Protein AF-A0A0K1EIU9-F1 (afdb_monomer)

Radius of gyration: 13.94 Å; Cα contacts (8 Å, |Δi|>4): 105; chains: 1; bounding box: 29×34×44 Å

pLDDT: mean 74.21, std 15.65, range [32.47, 93.88]

Organism: Chondromyces crocatus (NCBI:txid52)

Foldseek 3Di:
DDDDPPFLVPDDPVVVLVLLLVLLVVCCVVPVDPLDPDSVRSSVLLVVQLVVLVVLVLGDSVLSSLQSSLCSQQVHHLVLVPDVLVVLSVPPPDDSNSSSVVSNVVSVVCGPPDRD

Solvent-accessible surface area (backbone atoms only — not comparable to full-atom values): 6600 Å² total; per-residue (Å²): 136,83,80,74,86,62,51,54,88,72,50,51,72,65,60,50,50,54,48,38,54,52,51,36,52,52,44,50,71,78,53,78,60,90,79,50,96,43,69,71,54,42,36,50,53,42,46,55,39,48,54,48,33,44,75,73,63,28,41,45,67,73,23,36,53,31,38,39,50,15,16,59,44,46,71,43,59,59,75,75,64,39,70,70,48,43,58,59,65,62,56,86,83,63,54,59,52,56,37,14,50,52,45,29,51,53,19,66,78,46,55,72,56,78,89,128

Structure (mmCIF, N/CA/C/O backbone):
data_AF-A0A0K1EIU9-F1
#
_entry.id   AF-A0A0K1EIU9-F1
#
loop_
_atom_site.group_PDB
_atom_site.id
_atom_site.type_symbol
_atom_site.label_atom_id
_atom_site.label_alt_id
_atom_site.label_comp_id
_atom_site.label_asym_id
_atom_site.label_entity_id
_atom_site.label_seq_id
_atom_site.pdbx_PDB_ins_code
_atom_site.Cartn_x
_atom_site.Cartn_y
_atom_site.Cartn_z
_atom_site.occupancy
_atom_site.B_iso_or_equiv
_atom_site.auth_seq_id
_atom_site.auth_comp_id
_atom_site.auth_asym_id
_atom_site.auth_atom_id
_atom_site.pdbx_PDB_model_num
ATOM 1 N N . MET A 1 1 ? -1.502 -0.694 29.092 1.00 32.47 1 MET A N 1
ATOM 2 C CA . MET A 1 1 ? -0.927 0.567 28.582 1.00 32.47 1 MET A CA 1
ATOM 3 C C . MET A 1 1 ? -1.328 0.671 27.116 1.00 32.47 1 MET A C 1
ATOM 5 O O . MET A 1 1 ? -0.728 0.016 26.277 1.00 32.47 1 MET A O 1
ATOM 9 N N . LEU A 1 2 ? -2.4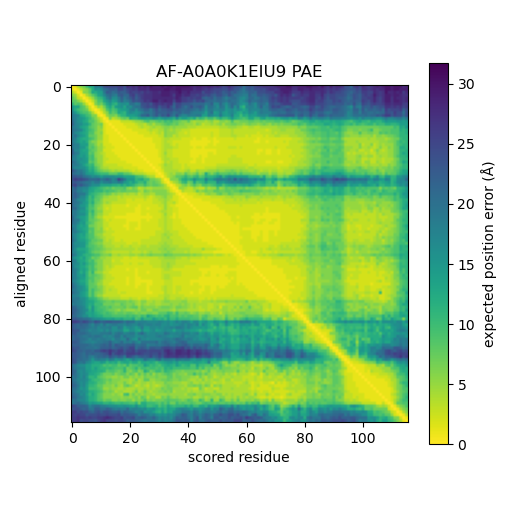59 1.330 26.847 1.00 35.16 2 LEU A N 1
ATOM 10 C CA . LEU A 1 2 ? -3.070 1.446 25.519 1.00 35.16 2 LEU A CA 1
ATOM 11 C C . LEU A 1 2 ? -2.337 2.549 24.758 1.00 35.16 2 LEU A C 1
ATOM 13 O O . LEU A 1 2 ? -2.582 3.728 24.997 1.00 35.16 2 LEU A O 1
ATOM 17 N N . ILE A 1 3 ? -1.395 2.165 23.899 1.00 38.78 3 ILE A N 1
ATOM 18 C CA . ILE A 1 3 ? -0.799 3.106 22.954 1.00 38.78 3 ILE A CA 1
ATOM 19 C C . ILE A 1 3 ? -1.920 3.522 22.001 1.00 38.78 3 ILE A C 1
ATOM 21 O O . ILE A 1 3 ? -2.562 2.699 21.351 1.00 38.78 3 ILE A O 1
ATOM 25 N N . THR A 1 4 ? -2.197 4.815 22.042 1.00 44.56 4 THR A N 1
ATOM 26 C CA . THR A 1 4 ? -3.211 5.571 21.320 1.00 44.56 4 THR A CA 1
ATOM 27 C C . THR A 1 4 ? -3.377 5.118 19.867 1.00 44.56 4 THR A C 1
ATOM 29 O O . THR A 1 4 ? -2.445 5.185 19.065 1.00 44.56 4 THR A O 1
ATOM 32 N N . GLN A 1 5 ? -4.604 4.709 19.514 1.00 44.41 5 GLN A N 1
ATOM 33 C CA . GLN A 1 5 ? -5.083 4.649 18.131 1.00 44.41 5 GLN A CA 1
ATOM 34 C C . GLN A 1 5 ? -4.967 6.049 17.527 1.00 44.41 5 GLN A C 1
ATOM 36 O O . GLN A 1 5 ? -5.875 6.870 17.635 1.00 44.41 5 GLN A O 1
ATOM 41 N N . THR A 1 6 ? -3.827 6.340 16.913 1.00 51.03 6 THR A N 1
ATOM 42 C CA . THR A 1 6 ? -3.669 7.559 16.128 1.00 51.03 6 THR A CA 1
ATOM 43 C C . THR A 1 6 ? -4.260 7.230 14.771 1.00 51.03 6 THR A C 1
ATOM 45 O O . THR A 1 6 ? -3.686 6.477 13.985 1.00 51.03 6 THR A O 1
ATOM 48 N N . GLN A 1 7 ? -5.493 7.681 14.579 1.00 52.31 7 GLN A N 1
ATOM 49 C CA . GLN A 1 7 ? -6.240 7.517 13.348 1.00 52.31 7 GLN A CA 1
ATOM 50 C C . GLN A 1 7 ? -5.514 8.301 12.252 1.00 52.31 7 GLN A C 1
ATOM 52 O O . GLN A 1 7 ? -5.450 9.526 12.331 1.00 52.31 7 GLN A O 1
ATOM 57 N N . LEU A 1 8 ? -5.025 7.638 11.197 1.00 49.03 8 LEU A N 1
ATOM 58 C CA . LEU A 1 8 ? -4.644 8.363 9.976 1.00 49.03 8 LEU A CA 1
ATOM 59 C C . LEU A 1 8 ? -5.817 9.155 9.385 1.00 49.03 8 LEU A C 1
ATOM 61 O O . LEU A 1 8 ? -5.594 10.131 8.684 1.00 49.03 8 LEU A O 1
ATOM 65 N N . ALA A 1 9 ? -7.056 8.788 9.727 1.00 48.16 9 ALA A N 1
ATOM 66 C CA . ALA A 1 9 ? -8.251 9.555 9.386 1.00 48.16 9 ALA A CA 1
ATOM 67 C C . ALA A 1 9 ? -8.306 10.954 10.042 1.00 48.16 9 ALA A C 1
ATOM 69 O O . ALA A 1 9 ? -9.151 11.756 9.663 1.00 48.16 9 ALA A O 1
ATOM 70 N N . ALA A 1 10 ? -7.427 11.247 11.011 1.00 50.59 10 ALA A N 1
ATOM 71 C CA . ALA A 1 10 ? -7.294 12.552 11.660 1.00 50.59 10 ALA A CA 1
ATOM 72 C C . ALA A 1 10 ? -6.016 13.314 11.251 1.00 50.59 10 ALA A C 1
ATOM 74 O O . ALA A 1 10 ? -5.750 14.386 11.796 1.00 50.59 10 ALA A O 1
ATOM 75 N N . LEU A 1 11 ? -5.206 12.784 10.324 1.00 55.88 11 LEU A N 1
ATOM 76 C CA . LEU A 1 11 ? -4.081 13.536 9.772 1.00 55.88 11 LEU A CA 1
ATOM 77 C C . LEU A 1 11 ? -4.613 14.611 8.823 1.00 55.88 11 LEU A C 1
ATOM 79 O O . LEU A 1 11 ? -5.473 14.346 7.986 1.00 55.88 11 LEU A O 1
ATOM 83 N N . SER A 1 12 ? -4.090 15.828 8.945 1.00 68.06 12 SER A N 1
ATOM 84 C CA . SER A 1 12 ? -4.293 16.851 7.923 1.00 68.06 12 SER A CA 1
ATOM 85 C C . SER A 1 12 ? -3.775 16.342 6.573 1.00 68.06 12 SER A C 1
ATOM 87 O O . SER A 1 12 ? -2.826 15.557 6.528 1.00 68.06 12 SER A O 1
ATOM 89 N N . GLU A 1 13 ? -4.350 16.824 5.467 1.00 76.94 13 GLU A N 1
ATOM 90 C CA . GLU A 1 13 ? -3.871 16.515 4.105 1.00 76.94 13 GLU A CA 1
ATOM 91 C C . GLU A 1 13 ? -2.351 16.713 3.968 1.00 76.94 13 GLU A C 1
ATOM 93 O O . GLU A 1 13 ? -1.668 15.939 3.304 1.00 76.94 13 GLU A O 1
ATOM 98 N N . HIS A 1 14 ? -1.799 17.693 4.689 1.00 78.31 14 HIS A N 1
ATOM 99 C CA . HIS A 1 14 ? -0.363 17.935 4.761 1.00 78.31 14 HIS A CA 1
ATOM 100 C C . HIS A 1 14 ? 0.426 16.762 5.369 1.00 78.31 14 HIS A C 1
ATOM 102 O O . HIS A 1 14 ? 1.375 16.288 4.755 1.00 78.31 14 HIS A O 1
ATOM 108 N N . ALA A 1 15 ? 0.018 16.244 6.531 1.00 79.69 15 ALA A N 1
ATOM 109 C CA . ALA A 1 15 ? 0.725 15.144 7.191 1.00 79.69 15 ALA A CA 1
ATOM 110 C C . ALA A 1 15 ? 0.599 13.812 6.429 1.00 79.69 15 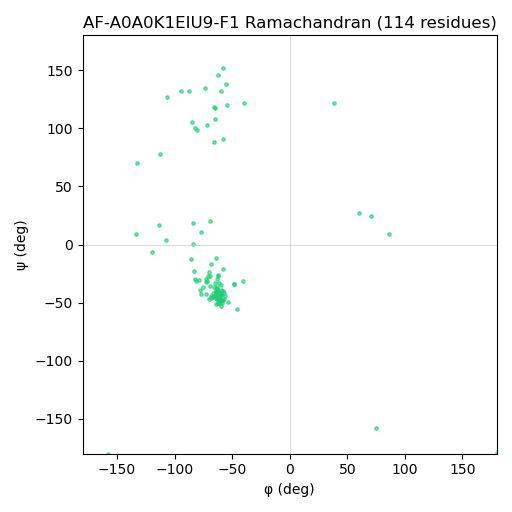ALA A C 1
ATOM 112 O O . ALA A 1 15 ? 1.482 12.957 6.506 1.00 79.69 15 ALA A O 1
ATOM 113 N N . LYS A 1 16 ? -0.490 13.632 5.674 1.00 83.56 16 LYS A N 1
ATOM 114 C CA . LYS A 1 16 ? -0.631 12.513 4.739 1.00 83.56 16 LYS A CA 1
ATOM 115 C C . LYS A 1 16 ? 0.338 12.643 3.562 1.00 83.56 16 LYS A C 1
ATOM 117 O O . LYS A 1 16 ? 0.995 11.667 3.218 1.00 83.56 16 LYS A O 1
ATOM 122 N N . HIS A 1 17 ? 0.459 13.838 2.991 1.00 87.50 17 HIS A N 1
ATOM 123 C CA . HIS A 1 17 ? 1.384 14.091 1.892 1.00 87.50 17 HIS A CA 1
ATOM 124 C C . HIS A 1 17 ? 2.846 13.853 2.302 1.00 87.50 17 HIS A C 1
ATOM 126 O O . HIS A 1 17 ? 3.555 13.114 1.627 1.00 87.50 17 HIS A O 1
ATOM 132 N N . GLU A 1 18 ? 3.271 14.380 3.457 1.00 89.44 18 GLU A N 1
ATOM 133 C CA . GLU A 1 18 ? 4.616 14.131 4.001 1.00 89.44 18 GLU A CA 1
ATOM 134 C C . GLU A 1 18 ? 4.886 12.634 4.216 1.00 89.44 18 GLU A C 1
ATOM 136 O O . GLU A 1 18 ? 5.978 12.140 3.933 1.00 89.44 18 GLU A O 1
ATOM 141 N N . PHE A 1 19 ? 3.883 11.894 4.697 1.00 90.25 19 PHE A N 1
ATOM 142 C CA . PHE A 1 19 ? 3.968 10.445 4.855 1.00 90.25 19 PHE A CA 1
ATOM 143 C C . PHE A 1 19 ? 4.172 9.721 3.515 1.00 90.25 19 PHE A C 1
ATOM 145 O O . PHE A 1 19 ? 5.042 8.856 3.422 1.00 90.25 19 PHE A O 1
ATOM 152 N N . GLU A 1 20 ? 3.392 10.065 2.489 1.00 92.62 20 GLU A N 1
ATOM 153 C CA . GLU A 1 20 ? 3.480 9.458 1.156 1.00 92.62 20 GLU A CA 1
ATOM 154 C C . GLU A 1 20 ? 4.842 9.737 0.502 1.00 92.62 20 GLU A C 1
ATOM 156 O O . GLU A 1 20 ? 5.458 8.828 -0.061 1.00 92.62 20 GLU A O 1
ATOM 161 N N . GLU A 1 21 ? 5.358 10.963 0.621 1.00 93.88 21 GLU A N 1
ATOM 162 C CA . GLU A 1 21 ? 6.687 11.331 0.122 1.00 93.88 21 GLU A CA 1
ATOM 163 C C . GLU A 1 21 ? 7.811 10.567 0.829 1.00 93.88 21 GLU A C 1
ATOM 165 O O . GLU A 1 21 ? 8.714 10.035 0.173 1.00 93.88 21 GLU A O 1
ATOM 170 N N . ASP A 1 22 ? 7.763 10.495 2.162 1.00 93.81 22 ASP A N 1
ATOM 171 C CA . ASP A 1 22 ? 8.769 9.786 2.949 1.00 93.81 22 ASP A CA 1
ATOM 172 C C . ASP A 1 22 ? 8.762 8.284 2.645 1.00 93.81 22 ASP A C 1
ATOM 174 O O . ASP A 1 22 ? 9.810 7.697 2.363 1.00 93.81 22 ASP A O 1
ATOM 178 N N . LEU A 1 23 ? 7.576 7.670 2.596 1.00 92.62 23 LEU A N 1
ATOM 179 C CA . LEU A 1 23 ? 7.428 6.260 2.248 1.00 92.62 23 LEU A CA 1
ATOM 180 C C . LEU A 1 23 ? 7.921 5.972 0.823 1.00 92.62 23 LEU A C 1
ATOM 182 O O . LEU A 1 23 ? 8.632 4.990 0.611 1.00 92.62 23 LEU A O 1
ATOM 186 N N . THR A 1 24 ? 7.616 6.846 -0.141 1.00 93.12 24 THR A N 1
ATOM 187 C CA . THR A 1 24 ? 8.110 6.725 -1.522 1.00 93.12 24 THR A CA 1
ATOM 188 C C . THR A 1 24 ? 9.636 6.712 -1.561 1.00 93.12 24 THR A C 1
ATOM 190 O O . THR A 1 24 ? 10.232 5.825 -2.177 1.00 93.12 24 THR A O 1
ATOM 193 N N . ARG A 1 25 ? 10.285 7.654 -0.863 1.00 91.44 25 ARG A N 1
ATOM 194 C CA . ARG A 1 25 ? 11.750 7.732 -0.789 1.00 91.44 25 ARG A CA 1
ATOM 195 C C . ARG A 1 25 ? 12.344 6.458 -0.184 1.00 91.44 25 ARG A C 1
ATOM 197 O O . ARG A 1 25 ? 13.230 5.857 -0.788 1.00 91.44 25 ARG A O 1
ATOM 204 N N . GLN A 1 26 ? 11.805 6.000 0.948 1.00 91.19 26 GLN A N 1
ATOM 205 C CA . GLN A 1 26 ? 12.253 4.770 1.607 1.00 91.19 26 GLN A CA 1
ATOM 206 C C . GLN A 1 26 ? 12.109 3.533 0.705 1.00 91.19 26 GLN A C 1
ATOM 208 O O . GLN A 1 26 ? 13.010 2.692 0.661 1.00 91.19 26 GLN A O 1
ATOM 213 N N . LEU A 1 27 ? 10.994 3.405 -0.021 1.00 90.31 27 LEU A N 1
ATOM 214 C CA . LEU A 1 27 ? 10.753 2.278 -0.927 1.00 90.31 27 LEU A CA 1
ATOM 215 C C . LEU A 1 27 ? 11.712 2.289 -2.119 1.00 90.31 27 LEU A C 1
ATOM 217 O O . LEU A 1 27 ? 12.259 1.242 -2.466 1.00 90.31 27 LEU A O 1
ATOM 221 N N . MET A 1 28 ? 11.975 3.460 -2.703 1.00 87.94 28 MET A N 1
ATOM 222 C CA . MET A 1 28 ? 12.952 3.603 -3.785 1.00 87.94 28 MET A CA 1
ATOM 223 C C . MET A 1 28 ? 14.377 3.250 -3.335 1.00 87.94 28 MET A C 1
ATOM 225 O O . MET A 1 28 ? 15.112 2.618 -4.094 1.00 87.94 28 MET A O 1
ATOM 229 N N . GLU A 1 29 ? 14.760 3.610 -2.106 1.00 88.38 29 GLU A N 1
ATOM 230 C CA . GLU A 1 29 ? 16.072 3.282 -1.531 1.00 88.38 29 GLU A CA 1
ATOM 231 C C . GLU A 1 29 ? 16.221 1.785 -1.219 1.00 88.38 29 GLU A C 1
ATOM 233 O O . GLU A 1 29 ? 17.232 1.171 -1.565 1.00 88.38 29 GLU A O 1
ATOM 238 N N . ARG A 1 30 ? 15.219 1.177 -0.570 1.00 85.25 30 ARG A N 1
ATOM 239 C CA . ARG A 1 30 ? 15.272 -0.228 -0.117 1.00 85.25 30 ARG A CA 1
ATOM 240 C C . ARG A 1 30 ? 15.006 -1.230 -1.234 1.00 85.25 30 ARG A C 1
ATOM 242 O O . ARG A 1 30 ? 15.505 -2.358 -1.200 1.00 85.25 30 ARG A O 1
ATOM 249 N N . HIS A 1 31 ? 14.202 -0.842 -2.215 1.00 78.69 31 HIS A N 1
ATOM 250 C CA . HIS A 1 31 ? 13.759 -1.702 -3.302 1.00 78.69 31 HIS A CA 1
ATOM 251 C C . HIS A 1 31 ? 13.936 -0.984 -4.643 1.00 78.69 31 HIS A C 1
ATOM 253 O O . HIS A 1 31 ? 12.935 -0.642 -5.277 1.00 78.69 31 HIS A O 1
ATOM 259 N N . PRO A 1 32 ? 15.190 -0.783 -5.104 1.00 66.44 32 PRO A N 1
ATOM 260 C CA . PRO A 1 32 ? 15.482 -0.133 -6.376 1.00 66.44 32 PRO A CA 1
ATOM 261 C C . PRO A 1 32 ? 14.975 -1.007 -7.526 1.00 66.44 32 PRO A C 1
ATOM 263 O O . PRO A 1 32 ? 15.662 -1.884 -8.053 1.00 66.44 32 PRO A O 1
ATOM 266 N N . TRP A 1 33 ? 13.714 -0.804 -7.881 1.00 62.19 33 TRP A N 1
ATOM 267 C CA . TRP A 1 33 ? 13.037 -1.470 -8.977 1.00 62.19 33 TRP A CA 1
ATOM 268 C C . TRP A 1 33 ? 12.875 -0.474 -10.117 1.00 62.19 33 TRP A C 1
ATOM 270 O O . TRP A 1 33 ? 12.333 0.611 -9.934 1.00 62.19 33 TRP A O 1
ATOM 280 N N . ARG A 1 34 ? 13.330 -0.863 -11.316 1.00 65.38 34 ARG A N 1
ATOM 281 C CA . ARG A 1 34 ? 13.299 -0.062 -12.559 1.00 65.38 34 ARG A CA 1
ATOM 282 C C . ARG A 1 34 ? 11.888 0.147 -13.128 1.00 65.38 34 ARG A C 1
ATOM 284 O O . ARG A 1 34 ? 11.734 0.368 -14.321 1.00 65.38 34 ARG A O 1
ATOM 291 N N . ARG A 1 35 ? 10.862 -0.023 -12.299 1.00 68.12 35 ARG A N 1
ATOM 292 C CA . ARG A 1 35 ? 9.463 -0.004 -12.714 1.00 68.12 35 ARG A CA 1
ATOM 293 C C . ARG A 1 35 ? 8.961 1.419 -12.931 1.00 68.12 35 ARG A C 1
ATOM 295 O O . ARG A 1 35 ? 8.186 1.640 -13.845 1.00 68.12 35 ARG A O 1
ATOM 302 N N . PHE A 1 36 ? 9.383 2.341 -12.075 1.00 79.50 36 PHE A N 1
ATOM 303 C CA . PHE A 1 36 ? 8.952 3.727 -12.144 1.00 79.50 36 PHE A CA 1
ATOM 304 C C . PHE A 1 36 ? 9.967 4.537 -12.946 1.00 79.50 36 PHE A C 1
ATOM 306 O O . PHE A 1 36 ? 11.170 4.460 -12.685 1.00 79.50 36 PHE A O 1
ATOM 313 N N . GLU A 1 37 ? 9.483 5.330 -13.896 1.00 78.38 37 GLU A N 1
ATOM 314 C CA . GLU A 1 37 ? 10.289 6.237 -14.720 1.00 78.38 37 GLU A CA 1
ATOM 315 C C . GLU A 1 37 ? 10.860 7.403 -13.897 1.00 78.38 37 GLU A C 1
ATOM 317 O O . GLU A 1 37 ? 11.820 8.060 -14.301 1.00 78.38 37 GLU A O 1
ATOM 322 N N . GLY A 1 38 ? 10.304 7.646 -12.706 1.00 83.12 38 GLY A N 1
ATOM 323 C CA . GLY A 1 38 ? 10.808 8.632 -11.762 1.00 83.12 38 GLY A CA 1
ATOM 324 C C . GLY A 1 38 ? 9.990 8.723 -10.476 1.00 83.12 38 GLY A C 1
ATOM 325 O O . GLY A 1 38 ? 8.986 8.035 -10.287 1.00 83.12 38 GLY A O 1
ATOM 326 N N . ILE A 1 39 ? 10.417 9.627 -9.589 1.00 85.38 39 ILE A N 1
ATOM 327 C CA . ILE A 1 39 ? 9.817 9.809 -8.259 1.00 85.38 39 ILE A CA 1
ATOM 328 C C . ILE A 1 39 ? 8.339 10.216 -8.313 1.00 85.38 39 ILE A C 1
ATOM 330 O O . ILE A 1 39 ? 7.564 9.794 -7.466 1.00 85.38 39 ILE A O 1
ATOM 334 N N . ALA A 1 40 ? 7.923 10.979 -9.328 1.00 87.88 40 ALA A N 1
ATOM 335 C CA . ALA A 1 40 ? 6.531 11.404 -9.479 1.00 87.88 40 ALA A CA 1
ATOM 336 C C . ALA A 1 40 ? 5.585 10.223 -9.758 1.00 87.88 40 ALA A C 1
ATOM 338 O O . ALA A 1 40 ? 4.458 10.194 -9.268 1.00 87.88 40 ALA A O 1
ATOM 339 N N . GLU A 1 41 ? 6.042 9.236 -10.531 1.00 88.56 41 GLU A N 1
ATOM 340 C CA . GLU A 1 41 ? 5.262 8.032 -10.812 1.00 88.56 41 GLU A CA 1
ATOM 341 C C . GLU A 1 41 ? 5.188 7.119 -9.584 1.00 88.56 41 GLU A C 1
ATOM 343 O O . GLU A 1 41 ? 4.112 6.634 -9.236 1.00 88.56 41 GLU A O 1
ATOM 348 N N . ALA A 1 42 ? 6.318 6.952 -8.891 1.00 89.88 42 ALA A N 1
ATOM 349 C CA . ALA A 1 42 ? 6.389 6.212 -7.637 1.00 89.88 42 ALA A CA 1
ATOM 350 C C . ALA A 1 42 ? 5.486 6.830 -6.555 1.00 89.88 42 ALA A C 1
ATOM 352 O O . ALA A 1 42 ? 4.751 6.110 -5.883 1.00 89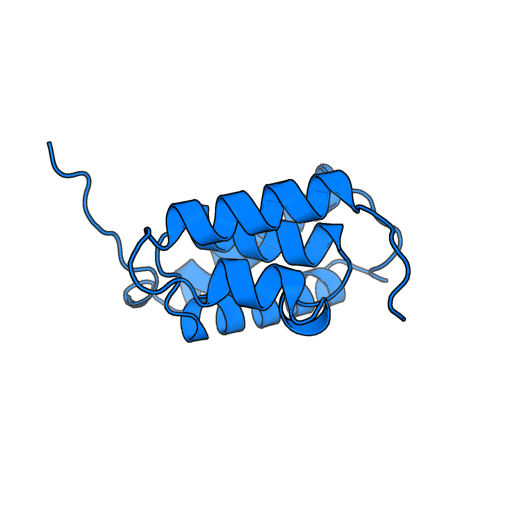.88 42 ALA A O 1
ATOM 353 N N . LEU A 1 43 ? 5.482 8.162 -6.434 1.00 92.19 43 LEU A N 1
ATOM 354 C CA . LEU A 1 43 ? 4.637 8.883 -5.483 1.00 92.19 43 LEU A CA 1
ATOM 355 C C . LEU A 1 43 ? 3.152 8.702 -5.798 1.00 92.19 43 LEU A C 1
ATOM 357 O O . LEU A 1 43 ? 2.364 8.453 -4.892 1.00 92.19 43 LEU A O 1
ATOM 361 N N . ARG A 1 44 ? 2.762 8.773 -7.079 1.00 91.69 44 ARG A N 1
ATOM 362 C CA . ARG A 1 44 ? 1.374 8.515 -7.490 1.00 91.69 44 ARG A CA 1
ATOM 363 C C . ARG A 1 44 ? 0.933 7.101 -7.110 1.00 91.69 44 ARG A C 1
ATOM 365 O O . ARG A 1 44 ? -0.151 6.933 -6.569 1.00 91.69 44 ARG A O 1
ATOM 372 N N . PHE A 1 45 ? 1.790 6.105 -7.331 1.00 90.94 45 PHE A N 1
ATOM 373 C CA . PHE A 1 45 ? 1.511 4.731 -6.913 1.00 90.94 45 PHE A CA 1
ATOM 374 C C . PHE A 1 45 ? 1.310 4.620 -5.392 1.00 90.94 45 PHE A C 1
ATOM 376 O O . PHE A 1 45 ? 0.335 4.024 -4.939 1.00 90.94 45 PHE A O 1
ATOM 383 N N . VAL A 1 46 ? 2.201 5.222 -4.598 1.00 92.31 46 VAL A N 1
ATOM 384 C CA . VAL A 1 46 ? 2.091 5.234 -3.129 1.00 92.31 46 VAL A CA 1
ATOM 385 C C . VAL A 1 46 ? 0.821 5.948 -2.664 1.00 92.31 46 VAL A C 1
ATOM 387 O O . VAL A 1 46 ? 0.155 5.460 -1.748 1.00 92.31 46 VAL A O 1
ATOM 390 N N . HIS A 1 47 ? 0.454 7.058 -3.304 1.00 93.00 47 HIS A N 1
ATOM 391 C CA . HIS A 1 47 ? -0.787 7.778 -3.030 1.00 93.00 47 HIS A CA 1
ATOM 392 C C . HIS A 1 47 ? -2.016 6.889 -3.262 1.00 93.00 47 HIS A C 1
ATOM 394 O O . HIS A 1 47 ? -2.835 6.710 -2.358 1.00 93.00 47 HIS A O 1
ATOM 400 N N . ASP A 1 48 ? -2.119 6.276 -4.443 1.00 91.31 48 ASP A N 1
ATOM 401 C CA . ASP A 1 48 ? -3.260 5.437 -4.820 1.00 91.31 48 ASP A CA 1
ATOM 402 C C . ASP A 1 48 ? -3.418 4.238 -3.871 1.00 91.31 48 ASP A C 1
ATOM 404 O O . ASP A 1 48 ? -4.520 3.938 -3.398 1.00 91.31 48 ASP A O 1
ATOM 408 N N . GLU A 1 49 ? -2.312 3.583 -3.511 1.00 89.56 49 GLU A N 1
ATOM 409 C CA . GLU A 1 49 ? -2.33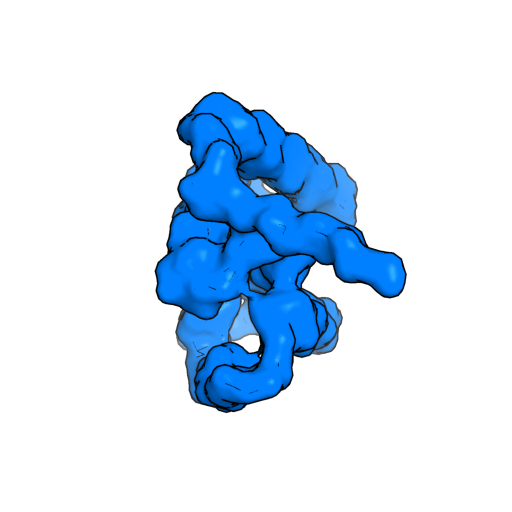7 2.447 -2.587 1.00 89.56 49 GLU A CA 1
ATOM 410 C C . GLU A 1 49 ? -2.598 2.869 -1.132 1.00 89.56 49 GLU A C 1
ATOM 412 O O . GLU A 1 49 ? -3.244 2.129 -0.387 1.00 89.56 49 GLU A O 1
ATOM 417 N N . THR A 1 50 ? -2.197 4.079 -0.728 1.00 89.62 50 THR A N 1
ATOM 418 C CA . THR A 1 50 ? -2.548 4.649 0.585 1.00 89.62 50 THR A CA 1
ATOM 419 C C . THR A 1 50 ? -4.051 4.904 0.687 1.00 89.62 50 THR A C 1
ATOM 421 O O . THR A 1 50 ? -4.679 4.527 1.680 1.00 89.62 50 THR A O 1
ATOM 424 N N . GLN A 1 51 ? -4.663 5.485 -0.350 1.00 86.50 51 GLN A N 1
ATOM 425 C CA . GLN A 1 51 ? -6.117 5.688 -0.414 1.00 86.50 51 GLN A CA 1
ATOM 426 C C . GLN A 1 51 ? -6.872 4.359 -0.341 1.00 86.50 51 GLN A C 1
ATOM 428 O O . GLN A 1 51 ? -7.849 4.220 0.399 1.00 86.50 51 GLN A O 1
ATOM 433 N N . ARG A 1 52 ? -6.388 3.355 -1.075 1.00 84.56 52 ARG A N 1
ATOM 434 C CA . ARG A 1 52 ? -6.963 2.010 -1.092 1.00 84.56 52 ARG A CA 1
ATOM 435 C C . ARG A 1 52 ? -6.854 1.317 0.265 1.00 84.56 52 ARG A C 1
ATOM 437 O O . ARG A 1 52 ? -7.839 0.755 0.739 1.00 84.56 52 ARG A O 1
ATOM 444 N N . ALA A 1 53 ? -5.708 1.421 0.939 1.00 83.12 53 ALA A N 1
ATOM 445 C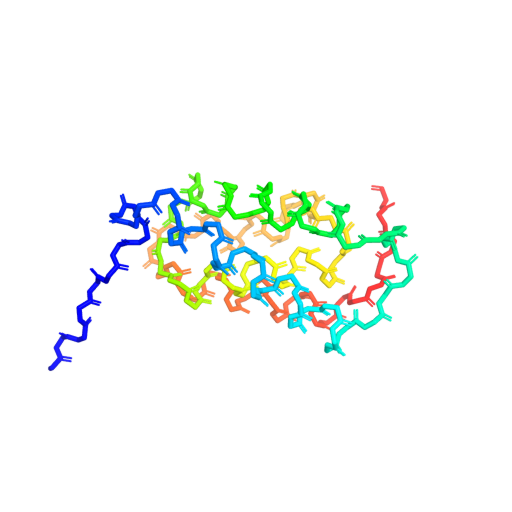 CA . ALA A 1 53 ? -5.537 0.915 2.300 1.00 83.12 53 ALA A CA 1
ATOM 446 C C . ALA A 1 53 ? -6.576 1.527 3.260 1.00 83.12 53 ALA A C 1
ATOM 448 O O . ALA A 1 53 ? -7.223 0.807 4.026 1.00 83.12 53 ALA A O 1
ATOM 449 N N . VAL A 1 54 ? -6.803 2.843 3.175 1.00 82.06 54 VAL A N 1
ATOM 450 C CA . VAL A 1 54 ? -7.820 3.541 3.979 1.00 82.06 54 VAL A CA 1
ATOM 451 C C . VAL A 1 54 ? -9.237 3.070 3.635 1.00 82.06 54 VAL A C 1
ATOM 453 O O . VAL A 1 54 ? -10.030 2.841 4.551 1.00 82.06 54 VAL A O 1
ATOM 456 N N . ALA A 1 55 ? -9.556 2.852 2.355 1.00 80.25 55 ALA A N 1
ATOM 457 C CA . ALA A 1 55 ? -10.843 2.291 1.929 1.00 80.25 55 ALA A CA 1
ATOM 458 C C . ALA A 1 55 ? -11.088 0.885 2.516 1.00 80.25 55 ALA A C 1
ATOM 460 O O . ALA A 1 55 ? -12.199 0.572 2.948 1.00 80.25 55 ALA A O 1
ATOM 461 N N . HIS A 1 56 ? -10.025 0.087 2.661 1.00 75.38 56 HIS A N 1
ATOM 462 C CA . HIS A 1 56 ? -10.018 -1.208 3.359 1.00 75.38 56 HIS A CA 1
ATOM 463 C C . HIS A 1 56 ? -10.008 -1.097 4.892 1.00 75.38 56 HIS A C 1
ATOM 465 O O . HIS A 1 56 ? -9.823 -2.092 5.603 1.00 75.38 56 HIS A O 1
ATOM 471 N N . ARG A 1 57 ? -10.229 0.113 5.420 1.00 75.19 57 ARG A N 1
ATOM 472 C CA . ARG A 1 57 ? -10.214 0.451 6.848 1.00 75.19 57 ARG A CA 1
ATOM 473 C C . ARG A 1 57 ? -8.866 0.178 7.512 1.00 75.19 57 ARG A C 1
ATOM 475 O O . ARG A 1 57 ? -8.832 -0.072 8.711 1.00 75.19 57 ARG A O 1
ATOM 482 N N . ILE A 1 58 ? -7.754 0.215 6.781 1.00 78.88 58 ILE A N 1
ATOM 483 C CA . I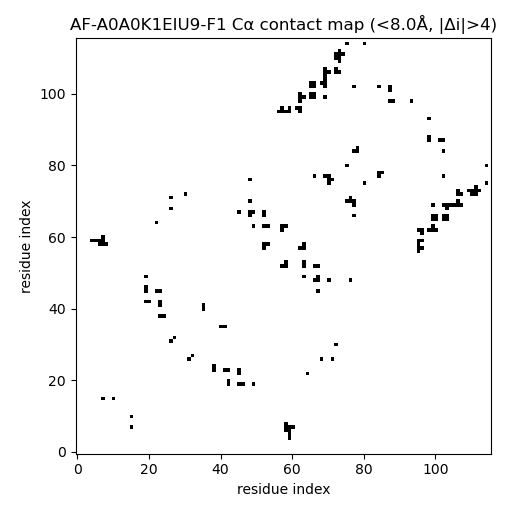LE A 1 58 ? -6.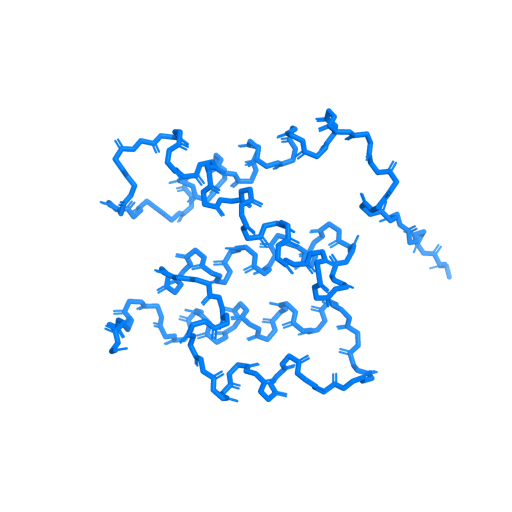406 0.163 7.354 1.00 78.88 58 ILE A CA 1
ATOM 484 C C . ILE A 1 58 ? -6.024 1.592 7.745 1.00 78.88 58 ILE A C 1
ATOM 486 O O . ILE A 1 58 ? -5.764 2.430 6.890 1.00 78.88 58 ILE A O 1
ATOM 490 N N . THR A 1 59 ? -6.034 1.893 9.045 1.00 76.19 59 THR A N 1
ATOM 491 C CA . THR A 1 59 ? -5.910 3.281 9.539 1.00 76.19 59 THR A CA 1
ATOM 492 C C . THR A 1 59 ? -4.703 3.528 10.436 1.00 76.19 59 THR A C 1
ATOM 494 O O . THR A 1 59 ? -4.463 4.665 10.835 1.00 76.19 59 THR A O 1
ATOM 497 N N . ALA A 1 60 ? -3.959 2.485 10.802 1.00 80.19 60 ALA A N 1
ATOM 498 C CA . ALA A 1 60 ? -2.716 2.630 11.549 1.00 80.19 60 ALA A CA 1
ATOM 499 C C . ALA A 1 60 ? -1.551 2.835 10.574 1.00 80.19 60 ALA A C 1
ATOM 501 O O . ALA A 1 60 ? -1.402 2.053 9.635 1.00 80.19 60 ALA A O 1
ATOM 502 N N . LYS A 1 61 ? -0.701 3.835 10.835 1.00 84.00 61 LYS A N 1
ATOM 503 C CA . LYS A 1 61 ? 0.487 4.156 10.023 1.00 84.00 61 LYS A CA 1
ATOM 504 C C . LYS A 1 61 ? 1.328 2.927 9.639 1.00 84.00 61 LYS A C 1
ATOM 506 O O . LYS A 1 61 ? 1.449 2.681 8.442 1.00 84.00 61 LYS A O 1
ATOM 511 N N . PRO A 1 62 ? 1.807 2.093 10.585 1.00 84.88 62 PRO A N 1
ATOM 512 C CA . PRO A 1 62 ? 2.609 0.917 10.230 1.00 84.88 62 PRO A CA 1
ATOM 513 C C . PRO A 1 62 ? 1.839 -0.090 9.368 1.00 84.88 62 PRO A C 1
ATOM 515 O O . PRO A 1 62 ? 2.420 -0.834 8.585 1.00 84.88 62 PRO A O 1
ATOM 518 N N . SER A 1 63 ? 0.511 -0.133 9.488 1.00 83.38 63 SER A N 1
ATOM 519 C CA . SER A 1 63 ? -0.295 -1.045 8.688 1.00 83.38 63 SER A CA 1
ATOM 520 C C . SER A 1 63 ? -0.440 -0.573 7.243 1.00 83.38 63 SER A C 1
ATOM 522 O O . SER A 1 63 ? -0.415 -1.403 6.340 1.00 83.38 63 SER A O 1
ATOM 524 N N . ILE A 1 64 ? -0.556 0.737 7.025 1.00 85.94 64 ILE A N 1
ATOM 525 C CA . ILE A 1 64 ? -0.561 1.331 5.685 1.00 85.94 64 ILE A CA 1
ATOM 526 C C . ILE A 1 64 ? 0.808 1.154 5.029 1.00 85.94 64 ILE A C 1
ATOM 528 O O . ILE A 1 64 ? 0.868 0.708 3.890 1.00 85.94 64 ILE A O 1
ATOM 532 N N . GLU A 1 65 ? 1.900 1.408 5.758 1.00 89.38 65 GLU A N 1
ATOM 533 C CA . GLU A 1 65 ? 3.267 1.179 5.265 1.00 89.38 65 GLU A CA 1
ATOM 534 C C . GLU A 1 65 ? 3.449 -0.258 4.766 1.00 89.38 65 GLU A C 1
ATOM 536 O O . GLU A 1 65 ? 3.882 -0.473 3.634 1.00 89.38 65 GLU A O 1
ATOM 541 N N . ASN A 1 66 ? 3.051 -1.247 5.571 1.00 87.69 66 ASN A N 1
ATOM 542 C CA . ASN A 1 66 ? 3.121 -2.657 5.190 1.00 87.69 66 ASN A CA 1
ATOM 543 C C . ASN A 1 66 ? 2.266 -2.974 3.953 1.00 87.69 66 ASN A C 1
ATOM 545 O O . ASN A 1 66 ? 2.715 -3.709 3.078 1.00 87.69 66 ASN A O 1
ATOM 549 N N . TYR A 1 67 ? 1.054 -2.414 3.866 1.00 86.31 67 TYR A N 1
ATOM 550 C CA . TYR A 1 67 ? 0.160 -2.620 2.725 1.00 86.31 67 TYR A CA 1
ATOM 551 C C . TYR A 1 67 ? 0.762 -2.054 1.432 1.00 86.31 67 TYR A C 1
ATOM 553 O O . TYR A 1 67 ? 0.886 -2.767 0.442 1.00 86.31 67 TYR A O 1
ATOM 561 N N . VAL A 1 68 ? 1.204 -0.795 1.458 1.00 89.62 68 VAL A N 1
ATOM 562 C CA . VAL A 1 68 ? 1.815 -0.132 0.297 1.00 89.62 68 VAL A CA 1
ATOM 563 C C . VAL A 1 68 ? 3.116 -0.830 -0.104 1.00 89.62 68 VAL A C 1
ATOM 565 O O . VAL A 1 68 ? 3.371 -1.014 -1.291 1.00 89.62 68 VAL A O 1
ATOM 568 N N . THR A 1 69 ? 3.917 -1.279 0.867 1.00 89.88 69 THR A N 1
ATOM 569 C CA . THR A 1 69 ? 5.137 -2.058 0.601 1.00 89.88 69 THR A CA 1
ATOM 570 C C . THR A 1 69 ? 4.811 -3.395 -0.063 1.00 89.88 69 THR A C 1
ATOM 572 O O . THR A 1 69 ? 5.501 -3.793 -0.999 1.00 89.88 69 THR A O 1
ATOM 575 N N . ALA A 1 70 ? 3.747 -4.078 0.366 1.00 86.75 70 ALA A N 1
ATOM 576 C CA . ALA A 1 70 ? 3.296 -5.309 -0.275 1.00 86.75 70 ALA A CA 1
ATOM 577 C C . ALA A 1 70 ? 2.904 -5.059 -1.740 1.00 86.75 70 ALA A C 1
ATOM 579 O O . ALA A 1 70 ? 3.437 -5.722 -2.631 1.00 86.75 70 ALA A O 1
ATOM 580 N N . SER A 1 71 ? 2.064 -4.048 -2.001 1.00 86.00 71 SER A N 1
ATOM 581 C CA . SER A 1 71 ? 1.698 -3.639 -3.365 1.00 86.00 71 SER A CA 1
ATOM 582 C C . SER A 1 71 ? 2.939 -3.280 -4.196 1.00 86.00 71 SER A C 1
ATOM 584 O O . SER A 1 71 ? 3.075 -3.677 -5.355 1.00 86.00 71 SER A O 1
ATOM 586 N N . TRP A 1 72 ? 3.901 -2.573 -3.596 1.00 88.31 72 TRP A N 1
ATOM 587 C CA . TRP A 1 72 ? 5.163 -2.217 -4.243 1.00 88.31 72 TRP A CA 1
ATOM 588 C C . TRP A 1 72 ? 5.967 -3.448 -4.664 1.00 88.31 72 TRP A C 1
ATOM 590 O O . TRP A 1 72 ? 6.434 -3.511 -5.798 1.00 88.31 72 TRP A O 1
ATOM 600 N N . LEU A 1 73 ? 6.129 -4.427 -3.770 1.00 85.31 73 LEU A N 1
ATOM 601 C CA . LEU A 1 73 ? 6.900 -5.652 -4.010 1.00 85.31 73 LEU A CA 1
ATOM 602 C C . LEU A 1 73 ? 6.228 -6.616 -4.987 1.00 85.31 73 LEU A C 1
ATOM 604 O O . LEU A 1 73 ? 6.919 -7.394 -5.643 1.00 85.31 73 LEU A O 1
ATOM 608 N N . LEU A 1 74 ? 4.904 -6.572 -5.085 1.00 80.06 74 LEU A N 1
ATOM 609 C CA . LEU A 1 74 ? 4.148 -7.324 -6.079 1.00 80.06 74 LEU A CA 1
ATOM 610 C C . LEU A 1 74 ? 4.104 -6.602 -7.435 1.00 80.06 74 LEU A C 1
ATOM 612 O O . LEU A 1 74 ? 3.936 -7.216 -8.487 1.00 80.06 74 LEU A O 1
ATOM 616 N N . GLY A 1 75 ? 4.298 -5.284 -7.441 1.00 78.62 75 GLY A N 1
ATOM 617 C CA . GLY A 1 75 ? 4.175 -4.480 -8.648 1.00 78.62 75 GLY A CA 1
ATOM 618 C C . GLY A 1 75 ? 2.722 -4.338 -9.122 1.00 78.62 75 GLY A C 1
ATOM 619 O O . GLY A 1 75 ? 2.467 -4.119 -10.299 1.00 78.62 75 GLY A O 1
ATOM 620 N N . ALA A 1 76 ? 1.734 -4.463 -8.259 1.00 75.75 76 ALA A N 1
ATOM 621 C CA . ALA A 1 76 ? 0.391 -3.955 -8.515 1.00 75.75 76 ALA A CA 1
ATOM 622 C C . ALA A 1 76 ? -0.293 -3.772 -7.177 1.00 75.75 76 ALA A C 1
ATOM 624 O O . ALA A 1 76 ? 0.287 -4.040 -6.125 1.00 75.75 76 ALA A O 1
ATOM 625 N N . SER A 1 77 ? -1.537 -3.313 -7.221 1.00 79.06 77 SER A N 1
ATOM 626 C CA . SER A 1 77 ? -2.350 -3.372 -6.028 1.00 79.06 77 SER A CA 1
ATOM 627 C C . SER A 1 77 ? -2.415 -4.803 -5.511 1.00 79.06 77 SER A C 1
ATOM 629 O O . SER A 1 77 ? -2.607 -5.736 -6.291 1.00 79.06 77 SER A O 1
ATOM 631 N N . VAL A 1 78 ? -2.318 -4.965 -4.195 1.00 75.19 78 VAL A N 1
ATOM 632 C CA . VAL A 1 78 ? -2.592 -6.235 -3.515 1.00 75.19 78 VAL A CA 1
ATOM 633 C C . VAL A 1 78 ? -3.931 -6.845 -3.971 1.00 75.19 78 VAL A C 1
ATOM 635 O O . VAL A 1 78 ? -4.026 -8.060 -4.119 1.00 75.19 78 VAL A O 1
ATOM 638 N N . ASP A 1 79 ? -4.931 -6.012 -4.285 1.00 73.19 79 ASP A N 1
ATOM 639 C CA . ASP A 1 79 ? -6.239 -6.444 -4.799 1.00 73.19 79 ASP A CA 1
ATOM 640 C C . ASP A 1 79 ? -6.153 -7.151 -6.170 1.00 73.19 79 ASP A C 1
ATOM 642 O O . ASP A 1 79 ? -6.970 -8.020 -6.474 1.00 73.19 79 ASP A O 1
ATOM 646 N N . THR A 1 80 ? -5.169 -6.797 -7.007 1.00 72.81 80 THR A N 1
ATOM 647 C CA . THR A 1 80 ? -4.965 -7.384 -8.344 1.00 72.81 80 THR A CA 1
ATOM 648 C C . THR A 1 80 ? -4.489 -8.836 -8.260 1.00 72.81 80 THR A C 1
ATOM 650 O O . THR A 1 80 ? -4.748 -9.617 -9.169 1.00 72.81 80 THR A O 1
ATOM 653 N N . HIS A 1 81 ? -3.870 -9.234 -7.145 1.00 66.56 81 HIS A N 1
ATOM 654 C CA . HIS A 1 81 ? -3.368 -10.595 -6.921 1.00 66.56 81 HIS A CA 1
ATOM 655 C C . HIS A 1 81 ? -4.445 -11.574 -6.398 1.00 66.56 81 HIS A C 1
ATOM 657 O O . HIS A 1 81 ? -4.138 -12.655 -5.900 1.00 66.56 81 HIS A O 1
ATOM 663 N N . GLY A 1 82 ? -5.727 -11.230 -6.565 1.00 61.59 82 GLY A N 1
ATOM 664 C CA . GLY A 1 82 ? -6.835 -12.186 -6.581 1.00 61.59 82 GLY A CA 1
ATOM 665 C C . GLY A 1 82 ? -7.268 -12.778 -5.231 1.00 61.59 82 GLY A C 1
ATOM 666 O O . GLY A 1 82 ? -7.078 -12.203 -4.156 1.00 61.59 82 GLY A O 1
ATOM 667 N N . ALA A 1 83 ? -7.928 -13.942 -5.318 1.00 56.88 83 ALA A N 1
ATOM 668 C CA . ALA A 1 83 ? -8.626 -14.629 -4.224 1.00 56.88 83 ALA A CA 1
ATOM 669 C C . ALA A 1 83 ? -7.713 -15.052 -3.057 1.00 56.88 83 ALA A C 1
ATOM 671 O O . ALA A 1 83 ? -8.185 -15.154 -1.925 1.00 56.88 83 ALA A O 1
ATOM 672 N N . GLU A 1 84 ? -6.420 -15.265 -3.318 1.00 60.34 84 GLU A N 1
ATOM 673 C CA . GLU A 1 84 ? -5.434 -15.689 -2.317 1.00 60.34 84 GLU A CA 1
ATOM 674 C C . GLU A 1 84 ? -5.163 -14.591 -1.289 1.00 60.34 84 GLU A C 1
ATOM 676 O O . GLU A 1 84 ? -5.226 -14.847 -0.084 1.00 60.34 84 GLU A O 1
ATOM 681 N N . ILE A 1 85 ? -4.954 -13.349 -1.743 1.00 59.78 85 ILE A N 1
ATOM 682 C CA . ILE A 1 85 ? -4.819 -12.221 -0.819 1.00 59.78 85 ILE A CA 1
ATOM 683 C C . ILE A 1 85 ? -6.190 -11.716 -0.367 1.00 59.78 85 ILE A C 1
ATOM 685 O O . ILE A 1 85 ? -6.332 -11.322 0.791 1.00 59.78 85 ILE A O 1
ATOM 689 N N . HIS A 1 86 ? -7.237 -11.811 -1.198 1.00 58.31 86 HIS A N 1
ATOM 690 C CA . HIS A 1 86 ? -8.593 -11.470 -0.759 1.00 58.31 86 HIS A CA 1
ATOM 691 C C . HIS A 1 86 ? -9.032 -12.321 0.440 1.00 58.31 86 HIS A C 1
ATOM 693 O O . HIS A 1 86 ? -9.596 -11.760 1.367 1.00 58.31 86 HIS A O 1
ATOM 699 N N . ALA A 1 87 ? -8.729 -13.625 0.493 1.00 57.41 87 ALA A N 1
ATOM 700 C CA . ALA A 1 87 ? -9.021 -14.469 1.659 1.00 57.41 87 ALA A CA 1
ATOM 701 C C . ALA A 1 87 ? -8.315 -13.969 2.936 1.00 57.41 87 ALA A C 1
ATOM 703 O O . ALA A 1 87 ? -8.906 -13.939 4.014 1.00 57.41 87 ALA A O 1
ATOM 704 N N . ILE A 1 88 ? -7.072 -13.497 2.798 1.00 58.94 88 ILE A N 1
ATOM 705 C CA . ILE A 1 88 ? -6.269 -12.902 3.877 1.00 58.94 88 ILE A CA 1
ATOM 706 C C . ILE A 1 88 ? -6.837 -11.538 4.317 1.00 58.94 88 ILE A C 1
ATOM 708 O O . ILE A 1 88 ? -6.801 -11.192 5.501 1.00 58.94 88 ILE A O 1
ATOM 712 N N . VAL A 1 89 ? -7.366 -10.761 3.369 1.00 55.84 89 VAL A N 1
ATOM 713 C CA . VAL A 1 89 ? -7.942 -9.422 3.565 1.00 55.84 89 VAL A CA 1
ATOM 714 C C . VAL A 1 89 ? -9.394 -9.482 4.061 1.00 55.84 89 VAL A C 1
ATOM 716 O O . VAL A 1 89 ? -9.807 -8.601 4.811 1.00 55.84 89 VAL A O 1
ATOM 719 N N . SER A 1 90 ? -10.162 -10.517 3.717 1.00 53.06 90 SER A N 1
ATOM 720 C CA . SER A 1 90 ? -11.589 -10.644 4.040 1.00 53.06 90 SER A CA 1
ATOM 721 C C . SER A 1 90 ? -11.886 -11.253 5.409 1.00 53.06 90 SER A C 1
ATOM 723 O O . SER A 1 90 ? -13.022 -11.153 5.867 1.00 53.06 90 SER A O 1
ATOM 725 N N . ASP A 1 91 ? -10.899 -11.849 6.084 1.00 56.06 91 ASP A N 1
ATOM 726 C CA . ASP A 1 91 ? -11.070 -12.359 7.449 1.00 56.06 91 ASP A CA 1
ATOM 727 C C . ASP A 1 91 ? -11.348 -11.189 8.413 1.00 56.06 91 ASP A C 1
ATOM 729 O O . ASP A 1 91 ? -10.498 -10.329 8.679 1.00 56.06 91 ASP A O 1
ATOM 733 N N . LEU A 1 92 ? -12.600 -11.104 8.868 1.00 51.69 92 LEU A N 1
ATOM 734 C CA . LEU A 1 92 ? -13.209 -9.864 9.352 1.00 51.69 92 LEU A CA 1
ATOM 735 C C . LEU A 1 92 ? -12.917 -9.523 10.828 1.00 51.69 92 LEU A C 1
ATOM 737 O O . LEU A 1 92 ? -13.356 -8.470 11.277 1.00 51.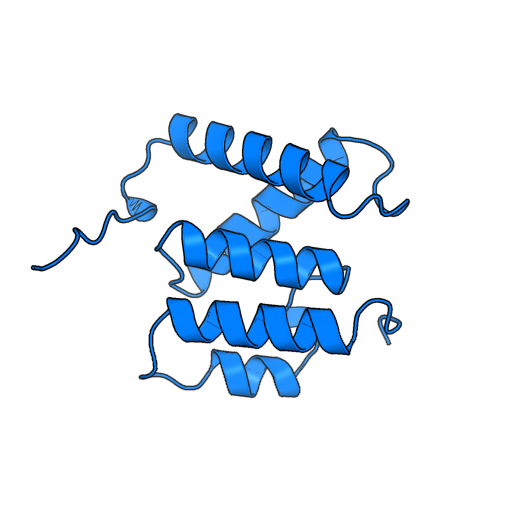69 92 LEU A O 1
ATOM 741 N N . GLU A 1 93 ? -12.153 -10.323 11.586 1.00 49.31 93 GLU A N 1
ATOM 742 C CA . GLU A 1 93 ? -11.926 -10.055 13.027 1.00 49.31 93 GLU A CA 1
ATOM 743 C C . GLU A 1 93 ? -10.464 -10.145 13.530 1.00 49.31 93 GLU A C 1
ATOM 745 O O . GLU A 1 93 ? -10.213 -9.985 14.723 1.00 49.31 93 GLU A O 1
ATOM 750 N N . LEU A 1 94 ? -9.453 -10.268 12.656 1.00 48.66 94 LEU A N 1
ATOM 751 C CA . LEU A 1 94 ? -8.033 -10.326 13.059 1.00 48.66 94 LEU A CA 1
ATOM 752 C C . LEU A 1 94 ? -7.236 -9.085 12.600 1.00 48.66 94 LEU A C 1
ATOM 754 O O . LEU A 1 94 ? -6.506 -9.131 11.621 1.00 48.66 94 LEU A O 1
ATOM 758 N N . ALA A 1 95 ? -7.397 -7.974 13.329 1.00 58.91 95 ALA A N 1
ATOM 759 C CA . ALA A 1 95 ? -6.584 -6.743 13.359 1.00 58.91 95 ALA A CA 1
ATOM 760 C C . ALA A 1 95 ? -6.002 -6.200 12.026 1.00 58.91 95 ALA A C 1
ATOM 762 O O . ALA A 1 95 ? -5.122 -6.797 11.412 1.00 58.91 95 ALA A O 1
ATOM 763 N N . GLN A 1 96 ? -6.352 -4.951 11.679 1.00 68.75 96 GLN A N 1
ATOM 764 C CA . GLN A 1 96 ? -5.813 -4.160 10.547 1.00 68.75 96 GLN A CA 1
ATOM 765 C C . GLN A 1 96 ? -4.286 -4.288 10.336 1.00 68.75 96 GLN A C 1
ATOM 767 O O . GLN A 1 96 ? -3.804 -4.181 9.214 1.00 68.75 96 GLN A O 1
ATOM 772 N N . HIS A 1 97 ? -3.526 -4.497 11.415 1.00 69.44 97 HIS A N 1
ATOM 773 C CA . HIS A 1 97 ? -2.080 -4.720 11.404 1.00 69.44 97 HIS A CA 1
ATOM 774 C C . HIS A 1 97 ? -1.649 -6.132 10.976 1.00 69.44 97 HIS A C 1
ATOM 776 O O . HIS A 1 97 ? -0.730 -6.272 10.175 1.00 69.44 97 HIS A O 1
ATOM 782 N N . HIS A 1 98 ? -2.319 -7.185 11.449 1.00 72.12 98 HIS A N 1
ATOM 783 C CA . HIS A 1 98 ? -2.025 -8.550 11.000 1.00 72.12 98 HIS A CA 1
ATOM 784 C C . HIS A 1 98 ? -2.351 -8.732 9.518 1.00 72.12 98 HIS A C 1
ATOM 786 O O . HIS A 1 98 ? -1.636 -9.442 8.815 1.00 72.12 98 HIS A O 1
ATOM 792 N N . ARG A 1 99 ? -3.389 -8.042 9.031 1.00 70.94 99 ARG A N 1
ATOM 793 C CA . ARG A 1 99 ? -3.757 -8.037 7.614 1.00 70.94 99 ARG A CA 1
ATOM 794 C C . ARG A 1 99 ? -2.623 -7.533 6.720 1.00 70.94 99 ARG A C 1
ATOM 796 O O . ARG A 1 99 ? -2.268 -8.201 5.755 1.00 70.94 99 ARG A O 1
ATOM 803 N N . SER A 1 100 ? -2.032 -6.387 7.045 1.00 76.06 100 SER A N 1
ATOM 804 C CA . SER A 1 100 ? -0.956 -5.825 6.228 1.00 76.06 100 SER A CA 1
ATOM 805 C C . SER A 1 100 ? 0.359 -6.596 6.360 1.00 76.06 100 SER A C 1
ATOM 807 O O . SER A 1 100 ? 1.087 -6.718 5.381 1.00 76.06 100 SER A O 1
ATOM 809 N N . LEU A 1 101 ? 0.640 -7.179 7.531 1.00 79.88 101 LEU A N 1
ATOM 810 C CA . LEU A 1 101 ? 1.788 -8.071 7.718 1.00 79.88 101 LEU A CA 1
ATOM 811 C C . LEU A 1 101 ? 1.695 -9.330 6.852 1.00 79.88 101 LEU A C 1
ATOM 813 O O . LEU A 1 101 ? 2.677 -9.692 6.215 1.00 79.88 101 LEU A O 1
ATOM 817 N N . LYS A 1 102 ? 0.526 -9.981 6.792 1.00 77.88 102 LYS A N 1
ATOM 818 C CA . LYS A 1 102 ? 0.335 -11.158 5.930 1.00 77.88 102 LYS A CA 1
ATOM 819 C C . LYS A 1 102 ? 0.476 -10.813 4.446 1.00 77.88 102 LYS A C 1
ATOM 821 O O . LYS A 1 102 ? 1.080 -11.581 3.707 1.00 77.88 102 LYS A O 1
ATOM 826 N N . ALA A 1 103 ? -0.046 -9.661 4.017 1.00 77.12 103 ALA A N 1
ATOM 827 C CA . ALA A 1 103 ? 0.133 -9.190 2.643 1.00 77.12 103 ALA A CA 1
ATOM 828 C C . ALA A 1 103 ? 1.617 -8.952 2.315 1.00 77.12 103 ALA A C 1
ATOM 830 O O . ALA A 1 103 ? 2.089 -9.353 1.255 1.00 77.12 103 ALA A O 1
ATOM 831 N N . LEU A 1 104 ? 2.363 -8.349 3.245 1.00 81.25 104 LEU A N 1
ATOM 832 C CA . LEU A 1 104 ? 3.797 -8.121 3.090 1.00 81.25 104 LEU A CA 1
ATOM 833 C C . LEU A 1 104 ? 4.593 -9.433 3.039 1.00 81.25 104 LEU A C 1
ATOM 835 O O . LEU A 1 104 ? 5.465 -9.581 2.189 1.00 81.25 104 LEU A O 1
ATOM 839 N N . ASP A 1 105 ? 4.275 -10.395 3.906 1.00 84.06 105 ASP A N 1
ATOM 840 C CA . ASP A 1 105 ? 4.895 -11.725 3.899 1.00 84.06 105 ASP A CA 1
ATOM 841 C C . ASP A 1 105 ? 4.638 -12.463 2.574 1.00 84.06 105 ASP A C 1
ATOM 843 O O . ASP A 1 105 ? 5.577 -12.934 1.931 1.00 84.06 105 ASP A O 1
ATOM 847 N N . TYR A 1 106 ? 3.390 -12.461 2.091 1.00 80.62 106 TYR A N 1
ATOM 848 C CA . TYR A 1 106 ? 3.046 -13.010 0.776 1.00 80.62 106 TYR A CA 1
ATOM 849 C C . TYR A 1 106 ? 3.855 -12.345 -0.346 1.00 80.62 106 TYR A C 1
ATOM 851 O O . TYR A 1 106 ? 4.439 -13.032 -1.188 1.00 80.62 106 TYR A O 1
ATOM 859 N N . ALA A 1 107 ? 3.938 -11.012 -0.337 1.00 80.81 107 ALA A N 1
ATOM 860 C CA . ALA A 1 107 ? 4.683 -10.246 -1.329 1.00 80.81 107 ALA A CA 1
ATOM 861 C C . ALA A 1 107 ? 6.190 -10.540 -1.295 1.00 80.81 107 ALA A C 1
ATOM 863 O O . ALA A 1 107 ? 6.831 -10.611 -2.342 1.00 80.81 107 ALA A O 1
ATOM 864 N N . HIS A 1 108 ? 6.765 -10.751 -0.109 1.00 82.69 108 HIS A N 1
ATOM 865 C CA . HIS A 1 108 ? 8.154 -11.182 0.022 1.00 82.69 108 HIS A CA 1
ATOM 866 C C . HIS A 1 108 ? 8.389 -12.574 -0.573 1.00 82.69 108 HIS A C 1
ATOM 868 O O . HIS A 1 108 ? 9.423 -12.782 -1.210 1.00 82.69 108 HIS A O 1
ATOM 874 N N . GLN A 1 109 ? 7.440 -13.497 -0.408 1.00 80.88 109 GLN A N 1
ATOM 875 C CA . GLN A 1 109 ? 7.524 -14.858 -0.948 1.00 80.88 109 GLN A CA 1
ATOM 876 C C . GLN A 1 109 ? 7.363 -14.905 -2.478 1.00 80.88 109 GLN A C 1
ATOM 878 O O . GLN A 1 109 ? 7.990 -15.739 -3.126 1.00 80.88 109 GLN A O 1
ATOM 883 N N . HIS A 1 110 ? 6.583 -13.987 -3.060 1.00 73.25 110 HIS A N 1
ATOM 884 C CA . HIS A 1 110 ? 6.206 -13.992 -4.484 1.00 73.25 110 HIS A CA 1
ATOM 885 C C . HIS A 1 110 ? 6.787 -12.818 -5.286 1.00 73.25 110 HIS A C 1
ATOM 887 O O . HIS A 1 110 ? 6.323 -12.502 -6.384 1.00 73.25 110 HIS A O 1
ATOM 893 N N . ARG A 1 111 ? 7.809 -12.142 -4.752 1.00 68.88 111 ARG A N 1
ATOM 894 C CA . ARG A 1 111 ? 8.410 -10.956 -5.371 1.00 68.88 111 ARG A CA 1
ATOM 895 C C . ARG A 1 111 ? 8.846 -11.238 -6.815 1.00 68.88 111 ARG A C 1
ATOM 897 O O . ARG A 1 111 ? 9.741 -12.046 -7.050 1.00 68.88 111 ARG A O 1
ATOM 904 N N . GLY A 1 112 ? 8.281 -10.494 -7.767 1.00 57.00 112 GLY A N 1
ATOM 905 C CA . GLY A 1 112 ? 8.601 -10.620 -9.194 1.00 57.00 112 GLY A CA 1
ATOM 906 C C . GLY A 1 112 ? 7.794 -11.681 -9.948 1.00 57.00 112 GLY A C 1
ATOM 907 O O . GLY A 1 112 ? 8.120 -11.951 -11.104 1.00 57.00 112 GLY A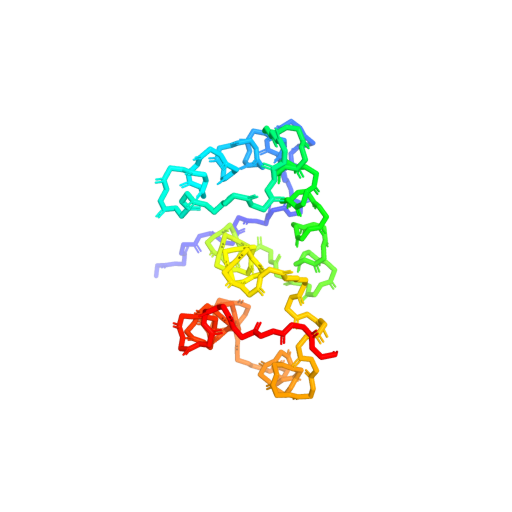 O 1
ATOM 908 N N . ALA A 1 113 ? 6.758 -12.263 -9.333 1.00 52.12 113 ALA A N 1
ATOM 909 C CA . ALA A 1 113 ? 5.773 -13.051 -10.061 1.00 52.12 113 ALA A CA 1
ATOM 910 C C . ALA A 1 113 ? 5.093 -12.168 -11.131 1.00 52.12 113 ALA A C 1
ATOM 912 O O . ALA A 1 113 ? 4.737 -11.021 -10.838 1.00 52.12 113 ALA A O 1
ATOM 913 N N . PRO A 1 114 ? 4.974 -12.646 -12.381 1.00 43.97 114 PRO A N 1
ATOM 914 C CA . PRO A 1 114 ? 4.340 -11.885 -13.446 1.00 43.97 114 PRO A CA 1
ATOM 915 C C . PRO A 1 114 ? 2.869 -11.604 -13.112 1.00 43.97 114 PRO A C 1
ATOM 917 O O . PRO A 1 114 ? 2.194 -12.422 -12.492 1.00 43.97 114 PRO A O 1
ATOM 920 N N . HIS A 1 115 ? 2.393 -10.433 -13.536 1.00 50.59 115 HIS A N 1
ATOM 921 C CA . HIS A 1 115 ? 0.966 -10.114 -13.575 1.00 50.59 115 HIS A CA 1
ATOM 922 C C . HIS A 1 115 ? 0.366 -10.935 -14.716 1.00 50.59 115 HIS A C 1
ATOM 924 O O . HIS A 1 115 ? 0.632 -10.612 -15.875 1.00 50.59 115 HIS A O 1
ATOM 930 N N . GLU A 1 116 ? -0.329 -12.028 -14.401 1.00 41.38 116 GLU A N 1
ATOM 931 C CA . GLU A 1 116 ? -1.154 -12.746 -15.386 1.00 41.38 116 GLU A CA 1
ATOM 932 C C . GLU A 1 116 ? -2.441 -11.976 -15.701 1.00 41.38 116 GLU A C 1
ATOM 934 O O . GLU A 1 116 ? -3.066 -11.437 -14.757 1.00 41.38 116 GLU A O 1
#

Mean predicted aligned error: 9.05 Å

Nearest PDB structures (foldseek):
  4yxx-assembly1_A  TM=5.572E-01  e=2.234E+00  synthetic construct
  8c3w-assembly1_A  TM=4.117E-01  e=1.382E+00  synthetic construct
  6j8w-assembly1_A  TM=3.772E-01  e=6.152E+00  Streptomyces viridosporus

Sequence (116 aa):
MLITQTQLAALSEHAKHEFEEDLTRQLMERHPWRRFEGIAEALRFVHDETQRAVAHRITAKPSIENYVTASWLLGASVDTHGAEIHAIVSDLELAQHHRSLKALDYAHQHRGAPHE

Secondary structure (DSSP, 8-state):
-------GGGS-HHHHHHHHHHHHHHHHHHS--TT-SSHHHHHHHHHHHHHHHHHTT--SHHHHHHHHHHHHHHTS-GGGGHHHHHHHHH-TTS-HHHHHHHHHHHHHHTTT----